Protein AF-A0A921V9R2-F1 (afdb_monomer_lite)

pLDDT: mean 78.97, std 13.95, range [45.28, 94.94]

Structure (mmCIF, N/CA/C/O backbone):
data_AF-A0A921V9R2-F1
#
_entry.id   AF-A0A921V9R2-F1
#
loop_
_atom_site.group_PDB
_atom_site.id
_atom_site.type_symbol
_atom_site.label_atom_id
_atom_site.label_alt_id
_atom_site.label_comp_id
_atom_site.label_asym_id
_atom_site.label_entity_id
_atom_site.label_seq_id
_atom_site.pdbx_PDB_ins_code
_atom_site.Cartn_x
_atom_site.Cartn_y
_atom_site.Cartn_z
_atom_site.occupancy
_atom_site.B_iso_or_equiv
_atom_site.auth_seq_id
_atom_site.auth_comp_id
_atom_site.auth_asym_id
_atom_site.auth_atom_id
_atom_site.pdbx_PDB_model_num
ATOM 1 N N . MET A 1 1 ? 50.417 11.856 -9.820 1.00 62.22 1 MET A N 1
ATOM 2 C CA . MET A 1 1 ? 49.554 11.148 -8.840 1.00 62.22 1 MET A CA 1
ATOM 3 C C . MET A 1 1 ? 48.320 11.938 -8.357 1.00 62.22 1 MET A C 1
ATOM 5 O O . MET A 1 1 ? 47.319 11.300 -8.069 1.00 62.22 1 MET A O 1
ATOM 9 N N . ARG A 1 2 ? 48.300 13.287 -8.324 1.00 67.62 2 ARG A N 1
ATOM 10 C CA . ARG A 1 2 ? 47.125 14.073 -7.850 1.00 67.62 2 ARG A CA 1
ATOM 11 C C . ARG A 1 2 ? 45.888 14.045 -8.769 1.00 67.62 2 ARG A C 1
ATOM 13 O O . ARG A 1 2 ? 44.768 14.044 -8.275 1.00 67.62 2 ARG A O 1
ATOM 20 N N . LEU A 1 3 ? 46.077 13.987 -10.089 1.00 73.00 3 LEU A N 1
ATOM 21 C CA . LEU A 1 3 ? 44.972 14.072 -11.058 1.00 73.00 3 LEU A CA 1
ATOM 22 C C . LEU A 1 3 ? 44.113 12.794 -11.113 1.00 73.00 3 LEU A C 1
ATOM 24 O O . LEU A 1 3 ? 42.892 12.863 -11.197 1.00 73.00 3 LEU A O 1
ATOM 28 N N . GLN A 1 4 ? 44.745 11.622 -11.006 1.00 74.69 4 GLN A N 1
ATOM 29 C CA . GLN A 1 4 ? 44.039 10.335 -10.954 1.00 74.69 4 GLN A CA 1
ATOM 30 C C . GLN A 1 4 ? 43.224 10.181 -9.665 1.00 74.69 4 GLN A C 1
ATOM 32 O O . GLN A 1 4 ? 42.129 9.626 -9.692 1.00 74.69 4 GLN A O 1
ATOM 37 N N . PHE A 1 5 ? 43.740 10.695 -8.545 1.00 75.31 5 PHE A N 1
ATOM 38 C CA . PHE A 1 5 ? 43.011 10.746 -7.281 1.00 75.31 5 PHE A CA 1
ATOM 39 C C . PHE A 1 5 ? 41.759 11.622 -7.411 1.00 75.31 5 PHE A C 1
ATOM 41 O O . PHE A 1 5 ? 40.656 11.169 -7.118 1.00 75.31 5 PHE A O 1
ATOM 48 N N . PHE A 1 6 ? 41.908 12.834 -7.956 1.00 77.12 6 PHE A N 1
ATOM 49 C CA . PHE A 1 6 ? 40.789 13.748 -8.187 1.00 77.12 6 PHE A CA 1
ATOM 50 C C . PHE A 1 6 ? 39.690 13.124 -9.061 1.00 77.12 6 PHE A C 1
ATOM 52 O O . PHE A 1 6 ? 38.517 13.170 -8.698 1.00 77.12 6 PHE A O 1
ATOM 59 N N . TRP A 1 7 ? 40.063 12.461 -10.160 1.00 78.62 7 TRP A N 1
ATOM 60 C CA . TRP A 1 7 ? 39.101 11.805 -11.050 1.00 78.62 7 TRP A CA 1
ATOM 61 C C . TRP A 1 7 ? 38.339 10.650 -10.395 1.00 78.62 7 TRP A C 1
ATOM 63 O O . TRP A 1 7 ? 37.132 10.525 -10.604 1.00 7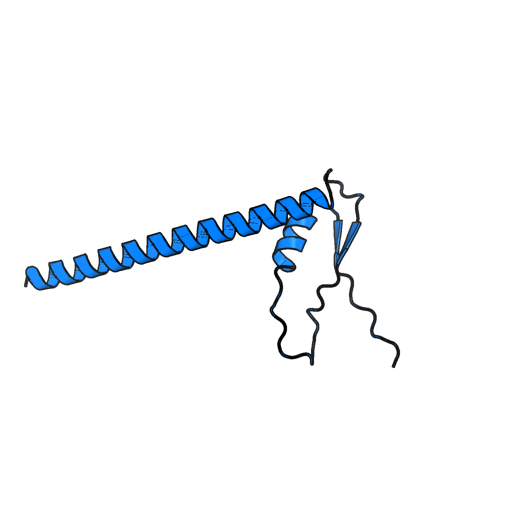8.62 7 TRP A O 1
ATOM 73 N N . LYS A 1 8 ? 39.002 9.838 -9.559 1.00 79.94 8 LYS A N 1
ATOM 74 C CA . LYS A 1 8 ? 38.330 8.766 -8.806 1.00 79.94 8 LYS A CA 1
ATOM 75 C C . LYS A 1 8 ? 37.299 9.321 -7.820 1.00 79.94 8 LYS A C 1
ATOM 77 O O . LYS A 1 8 ? 36.193 8.792 -7.735 1.00 79.94 8 LYS A O 1
ATOM 82 N N . HIS A 1 9 ? 37.628 10.404 -7.115 1.00 81.88 9 HIS A N 1
ATOM 83 C CA . HIS A 1 9 ? 36.700 11.034 -6.173 1.00 81.88 9 HIS A CA 1
ATOM 84 C C . HIS A 1 9 ? 35.555 11.771 -6.868 1.00 81.88 9 HIS A C 1
ATOM 86 O O . HIS A 1 9 ? 34.422 11.702 -6.401 1.00 81.88 9 HIS A O 1
ATOM 92 N N . LEU A 1 10 ? 35.813 12.413 -8.008 1.00 87.94 10 LEU A N 1
ATOM 93 C CA . LEU A 1 10 ? 34.767 13.055 -8.800 1.00 87.94 10 LEU A CA 1
ATOM 94 C C . LEU A 1 10 ? 33.750 12.034 -9.328 1.00 87.94 10 LEU A C 1
ATOM 96 O O . LEU A 1 10 ? 32.546 12.259 -9.230 1.00 87.94 10 LEU A O 1
ATOM 100 N N . TRP A 1 11 ? 34.221 10.884 -9.820 1.00 85.50 11 TRP A N 1
ATOM 101 C CA . TRP A 1 11 ? 33.343 9.802 -10.270 1.00 85.50 11 TRP A CA 1
ATOM 102 C C . TRP A 1 11 ? 32.484 9.243 -9.133 1.00 85.50 11 TRP A C 1
ATOM 104 O O . TRP A 1 11 ? 31.285 9.033 -9.304 1.00 85.50 11 TRP A O 1
ATOM 114 N N . PHE A 1 12 ? 33.080 9.064 -7.951 1.00 86.00 12 PHE A N 1
ATOM 115 C CA . PHE A 1 12 ? 32.352 8.651 -6.753 1.00 86.00 12 PHE A CA 1
ATOM 116 C C . PHE A 1 12 ? 31.253 9.652 -6.376 1.00 86.00 12 PHE A C 1
ATOM 118 O O . PHE A 1 12 ? 30.121 9.249 -6.125 1.00 86.00 12 PHE A O 1
ATOM 125 N N . LEU A 1 13 ? 31.553 10.954 -6.384 1.00 84.81 13 LEU A N 1
ATOM 126 C CA . LEU A 1 13 ? 30.572 11.997 -6.071 1.00 84.81 13 LEU A CA 1
ATOM 127 C C . LEU A 1 13 ? 29.420 12.035 -7.084 1.00 84.81 13 LEU A C 1
ATOM 129 O O . LEU A 1 13 ? 28.267 12.209 -6.692 1.00 84.81 13 LEU A O 1
ATOM 133 N N . LEU A 1 14 ? 29.714 11.833 -8.371 1.00 84.88 14 LEU A N 1
ATOM 134 C CA . LEU A 1 14 ? 28.697 11.745 -9.421 1.00 84.88 14 LEU A CA 1
ATOM 135 C C . LEU A 1 14 ? 27.810 10.506 -9.248 1.00 84.88 14 LEU A C 1
ATOM 137 O O . LEU A 1 14 ? 26.586 10.635 -9.241 1.00 84.88 14 LEU A O 1
ATOM 141 N N . ALA A 1 15 ? 28.406 9.328 -9.042 1.00 85.88 15 ALA A N 1
ATOM 142 C CA . ALA A 1 15 ? 27.665 8.093 -8.789 1.00 85.88 15 ALA A CA 1
ATOM 143 C C . ALA A 1 15 ? 26.771 8.222 -7.545 1.00 85.88 15 ALA A C 1
ATOM 145 O O . ALA A 1 15 ? 25.580 7.923 -7.596 1.00 85.88 15 ALA A O 1
ATOM 146 N N . PHE A 1 16 ? 27.315 8.778 -6.463 1.00 80.81 16 PHE A N 1
ATOM 147 C CA . PHE A 1 16 ? 26.587 9.023 -5.224 1.00 80.81 16 PHE A CA 1
ATOM 148 C C . PHE A 1 16 ? 25.433 10.019 -5.401 1.00 80.81 16 PHE A C 1
ATOM 150 O O . PHE A 1 16 ? 24.353 9.821 -4.850 1.00 80.81 16 PHE A O 1
ATOM 157 N N . SER A 1 17 ? 25.619 11.077 -6.196 1.00 77.56 17 SER A N 1
ATOM 158 C CA . SER A 1 17 ? 24.555 12.042 -6.502 1.00 77.56 17 SER A CA 1
ATOM 159 C C . SER A 1 17 ? 23.393 11.389 -7.259 1.00 77.56 17 SER A C 1
ATOM 161 O O . SER A 1 17 ? 22.228 11.594 -6.905 1.00 77.56 17 SER A O 1
ATOM 163 N N . VAL A 1 18 ? 23.701 10.542 -8.247 1.00 83.88 18 VAL A N 1
ATOM 164 C CA . VAL A 1 18 ? 22.700 9.783 -9.012 1.00 83.88 18 VAL A CA 1
ATOM 165 C C . VAL A 1 18 ? 21.981 8.770 -8.119 1.00 83.88 18 VAL A C 1
ATOM 167 O O . VAL A 1 18 ? 20.753 8.691 -8.154 1.00 83.88 18 VAL A O 1
ATOM 170 N N . GLU A 1 19 ? 22.706 8.048 -7.262 1.00 85.88 19 GLU A N 1
ATOM 171 C CA . GLU A 1 19 ? 22.112 7.131 -6.284 1.00 85.88 19 GLU A CA 1
ATOM 172 C C . GLU A 1 19 ? 21.194 7.860 -5.300 1.00 85.88 19 GLU A C 1
ATOM 174 O O . GLU A 1 19 ? 20.072 7.416 -5.057 1.00 85.88 19 GLU A O 1
ATOM 179 N N . GLN A 1 20 ? 21.607 9.012 -4.768 1.00 79.19 20 GLN A N 1
ATOM 180 C CA . GLN A 1 20 ? 20.757 9.809 -3.886 1.00 79.19 20 GLN A CA 1
ATOM 181 C C . GLN A 1 20 ? 19.496 10.311 -4.591 1.00 79.19 20 GLN A C 1
ATOM 183 O O . GLN A 1 20 ? 18.411 10.272 -4.004 1.00 79.19 20 GLN A O 1
ATOM 188 N N . ALA A 1 21 ? 19.608 10.771 -5.839 1.00 82.06 21 ALA A N 1
ATOM 189 C CA . ALA A 1 21 ? 18.459 11.183 -6.637 1.00 82.06 21 ALA A CA 1
ATOM 190 C C . ALA A 1 21 ? 17.503 10.005 -6.888 1.00 82.06 21 ALA A C 1
ATOM 192 O O . ALA A 1 21 ? 16.291 10.140 -6.701 1.00 82.06 21 ALA A O 1
ATOM 193 N N . PHE A 1 22 ? 18.044 8.828 -7.211 1.00 78.94 22 PHE A N 1
ATOM 194 C CA . PHE A 1 22 ? 17.280 7.596 -7.383 1.00 78.94 22 PHE A CA 1
ATOM 195 C C . PHE A 1 22 ? 16.570 7.167 -6.093 1.00 78.94 22 PHE A C 1
ATOM 197 O O . PHE A 1 22 ? 15.376 6.862 -6.111 1.00 78.94 22 PHE A O 1
ATOM 204 N N . LEU A 1 23 ? 17.263 7.187 -4.952 1.00 82.44 23 LEU A N 1
ATOM 205 C CA . LEU A 1 23 ? 16.684 6.857 -3.650 1.00 82.44 23 LEU A CA 1
ATOM 206 C C . LEU A 1 23 ? 15.575 7.838 -3.266 1.00 82.44 23 LEU A C 1
ATOM 208 O O . LEU A 1 23 ? 14.510 7.410 -2.817 1.00 82.44 23 LEU A O 1
ATOM 212 N N . ARG A 1 24 ? 15.782 9.142 -3.490 1.00 86.62 24 ARG A N 1
ATOM 213 C CA . ARG A 1 24 ? 14.756 10.175 -3.279 1.00 86.62 24 ARG A CA 1
ATOM 214 C C . ARG A 1 24 ? 13.534 9.933 -4.160 1.00 86.62 24 ARG A C 1
ATOM 216 O O . ARG A 1 24 ? 12.414 9.992 -3.658 1.00 86.62 24 ARG A O 1
ATOM 223 N N . TRP A 1 25 ? 13.731 9.611 -5.436 1.00 83.38 25 TRP A N 1
ATOM 224 C CA . TRP A 1 25 ? 12.646 9.290 -6.364 1.00 83.38 25 TRP A CA 1
ATOM 225 C C . TRP A 1 25 ? 11.876 8.029 -5.953 1.00 83.38 25 TRP A C 1
ATOM 227 O O . TRP A 1 25 ? 10.650 8.041 -5.855 1.00 83.38 25 TRP A O 1
ATOM 237 N N . LYS A 1 26 ? 12.582 6.950 -5.611 1.00 86.94 26 LYS A N 1
ATOM 238 C CA . LYS A 1 26 ? 11.964 5.719 -5.108 1.00 86.94 26 LYS A CA 1
ATOM 239 C C . LYS A 1 26 ? 11.189 5.972 -3.810 1.00 86.94 26 LYS A C 1
ATOM 241 O O . LYS A 1 26 ? 10.101 5.428 -3.615 1.00 86.94 26 LYS A O 1
ATOM 246 N N . PHE A 1 27 ? 11.714 6.821 -2.927 1.00 85.31 27 PHE A N 1
ATOM 247 C CA . PHE A 1 27 ? 11.044 7.214 -1.690 1.00 85.31 27 PHE A CA 1
ATOM 248 C C . PHE A 1 27 ? 9.753 7.997 -1.956 1.00 85.31 27 PHE A C 1
ATOM 250 O O . PHE A 1 27 ? 8.714 7.674 -1.375 1.00 85.31 27 PHE A O 1
ATOM 257 N N . THR A 1 28 ? 9.774 8.989 -2.852 1.00 89.25 28 THR A N 1
ATOM 258 C CA . THR A 1 28 ? 8.571 9.765 -3.193 1.00 89.25 28 THR A CA 1
ATOM 259 C C . THR A 1 28 ? 7.517 8.902 -3.881 1.00 89.25 28 THR A C 1
ATOM 261 O O . THR A 1 28 ? 6.341 9.000 -3.527 1.00 89.25 28 THR A O 1
ATOM 264 N N . GLN A 1 29 ? 7.920 7.986 -4.766 1.00 87.06 29 GLN A N 1
ATOM 265 C CA . GLN A 1 29 ? 7.021 6.996 -5.366 1.00 87.06 29 GLN A CA 1
ATOM 266 C C . GLN A 1 29 ? 6.373 6.084 -4.320 1.00 87.06 29 GLN A C 1
ATOM 268 O O . GLN A 1 29 ? 5.151 5.924 -4.307 1.00 87.06 29 GLN A O 1
ATOM 273 N N . ASN A 1 30 ? 7.162 5.523 -3.400 1.00 87.19 30 ASN A N 1
ATOM 274 C CA . ASN A 1 30 ? 6.635 4.685 -2.324 1.00 87.19 30 ASN A CA 1
ATOM 275 C C . ASN A 1 30 ? 5.669 5.463 -1.423 1.00 87.19 30 ASN A C 1
ATOM 277 O O . ASN A 1 30 ? 4.607 4.953 -1.064 1.00 87.19 30 ASN A O 1
ATOM 281 N N . ARG A 1 31 ? 5.986 6.723 -1.104 1.00 88.69 31 ARG A N 1
ATOM 282 C CA . ARG A 1 31 ? 5.104 7.599 -0.326 1.00 88.69 31 ARG A CA 1
ATOM 283 C C . ARG A 1 31 ? 3.791 7.882 -1.058 1.00 88.69 31 ARG A C 1
ATOM 285 O O . ARG A 1 31 ? 2.734 7.834 -0.430 1.00 88.69 31 ARG A O 1
ATOM 292 N N . ALA A 1 32 ? 3.834 8.134 -2.367 1.00 90.62 32 ALA A N 1
ATOM 293 C CA . ALA A 1 32 ? 2.639 8.324 -3.189 1.00 90.62 32 ALA A CA 1
ATOM 294 C C . ALA A 1 32 ? 1.769 7.058 -3.225 1.00 90.62 32 ALA A C 1
ATOM 296 O O . ALA A 1 32 ? 0.561 7.138 -3.002 1.00 90.62 32 ALA A O 1
ATOM 297 N N . LYS A 1 33 ? 2.386 5.881 -3.401 1.00 89.00 33 LYS A N 1
ATOM 298 C CA . LYS A 1 33 ? 1.705 4.580 -3.343 1.00 89.00 33 LYS A CA 1
ATOM 299 C C . LYS A 1 33 ? 1.006 4.367 -1.998 1.00 89.00 33 LYS A C 1
ATOM 301 O O . LYS A 1 33 ? -0.179 4.051 -1.971 1.00 89.00 33 LYS A O 1
ATOM 306 N N . MET A 1 34 ? 1.706 4.589 -0.885 1.00 89.38 34 MET A N 1
ATOM 307 C CA . MET A 1 34 ? 1.131 4.460 0.461 1.00 89.38 34 MET A CA 1
ATOM 308 C C . MET A 1 34 ? -0.022 5.442 0.686 1.00 89.38 34 MET A C 1
ATOM 310 O O . MET A 1 34 ? -1.047 5.063 1.250 1.00 89.38 34 MET A O 1
ATOM 314 N N . LYS A 1 35 ? 0.102 6.684 0.197 1.00 92.56 35 LYS A N 1
ATOM 315 C CA . LYS A 1 35 ? -0.978 7.677 0.259 1.00 92.56 35 LYS A CA 1
ATOM 316 C C . LYS A 1 35 ? -2.207 7.197 -0.511 1.00 92.56 35 LYS A C 1
ATOM 318 O O . LYS A 1 35 ? -3.303 7.243 0.037 1.00 92.56 35 LYS A O 1
ATOM 323 N N . ALA A 1 36 ? -2.045 6.688 -1.732 1.00 92.81 36 ALA A N 1
ATOM 324 C CA . ALA A 1 36 ? -3.155 6.152 -2.521 1.00 92.81 36 ALA A CA 1
ATOM 325 C C . ALA A 1 36 ? -3.871 4.996 -1.798 1.00 92.81 36 ALA A C 1
ATOM 327 O O . ALA A 1 36 ? -5.096 5.012 -1.683 1.00 92.81 36 ALA A O 1
ATOM 328 N N . LEU A 1 37 ? -3.111 4.055 -1.226 1.00 92.31 37 LEU A N 1
ATOM 329 C CA . LEU A 1 37 ? -3.658 2.943 -0.440 1.00 92.31 37 LEU A CA 1
ATOM 330 C C . LEU A 1 37 ? -4.424 3.422 0.801 1.00 92.31 37 LEU A C 1
ATOM 332 O O . LEU A 1 37 ? -5.527 2.944 1.055 1.00 92.31 37 LEU A O 1
ATOM 336 N N . ASP A 1 38 ? -3.895 4.400 1.538 1.00 91.88 38 ASP A N 1
ATOM 337 C CA . ASP A 1 38 ? -4.593 5.000 2.683 1.00 91.88 38 ASP A CA 1
ATOM 338 C C . ASP A 1 38 ? -5.874 5.730 2.253 1.00 91.88 38 ASP A C 1
ATOM 340 O O . ASP A 1 38 ? -6.897 5.657 2.932 1.00 91.88 38 ASP A O 1
ATOM 344 N N . THR A 1 39 ? -5.855 6.384 1.089 1.00 94.94 39 THR A N 1
ATOM 345 C CA . THR A 1 39 ? -7.049 7.048 0.542 1.00 94.94 39 THR A CA 1
ATOM 346 C C . THR A 1 39 ? -8.135 6.030 0.195 1.00 94.94 39 THR A C 1
ATOM 348 O O . THR A 1 39 ? -9.309 6.264 0.471 1.00 94.94 39 THR A O 1
ATOM 351 N N . LEU A 1 40 ? -7.757 4.878 -0.362 1.00 93.12 40 LEU A N 1
ATOM 352 C CA . LEU A 1 40 ? -8.680 3.772 -0.619 1.00 93.12 40 LEU A CA 1
ATOM 353 C C . LEU A 1 40 ? -9.208 3.157 0.685 1.00 93.12 40 LEU A C 1
ATOM 355 O O . LEU A 1 40 ? -10.411 2.946 0.815 1.00 93.12 40 LEU A O 1
ATOM 359 N N . ALA A 1 41 ? -8.342 2.939 1.678 1.00 92.06 41 ALA A N 1
ATOM 360 C CA . ALA A 1 41 ? -8.744 2.401 2.976 1.00 92.06 41 ALA A CA 1
ATOM 361 C C . ALA A 1 41 ? -9.721 3.344 3.699 1.00 92.06 41 ALA A C 1
ATOM 363 O O . ALA A 1 41 ? -10.688 2.890 4.304 1.00 92.06 41 ALA A O 1
ATOM 364 N N . LYS A 1 42 ? -9.516 4.663 3.580 1.00 94.25 42 LYS A N 1
ATOM 365 C CA . LYS A 1 42 ? -10.448 5.704 4.044 1.00 94.25 42 LYS A CA 1
ATOM 366 C C . LYS A 1 42 ? -11.794 5.658 3.334 1.00 94.25 42 LYS A C 1
ATOM 368 O O . LYS A 1 42 ? -12.807 5.897 3.974 1.00 94.25 42 LYS A O 1
ATOM 373 N N . ARG A 1 43 ? -11.821 5.377 2.031 1.00 94.00 43 ARG A N 1
ATOM 374 C CA . ARG A 1 43 ? -13.082 5.265 1.282 1.00 94.00 43 ARG A CA 1
ATOM 375 C C . ARG A 1 43 ? -13.891 4.042 1.709 1.00 94.00 43 ARG A C 1
ATOM 377 O O . ARG A 1 43 ? -15.103 4.150 1.820 1.00 94.00 43 ARG A O 1
ATOM 384 N N . LEU A 1 44 ? -13.227 2.916 1.979 1.00 91.56 44 LEU A N 1
ATOM 385 C CA . LEU A 1 44 ? -13.884 1.699 2.474 1.00 91.56 44 LEU A CA 1
ATOM 386 C C . LEU A 1 44 ? -14.334 1.824 3.929 1.00 91.56 44 LEU A C 1
ATOM 388 O O . LEU A 1 44 ? -15.433 1.410 4.278 1.00 91.56 44 LEU A O 1
ATOM 392 N N . VAL A 1 45 ? -13.478 2.390 4.780 1.00 91.44 45 VAL A N 1
ATOM 393 C CA . VAL A 1 45 ? -13.734 2.569 6.212 1.00 91.44 45 VAL A CA 1
ATOM 394 C C . VAL A 1 45 ? -13.496 4.035 6.566 1.00 91.44 45 VAL A C 1
ATOM 396 O O . VAL A 1 45 ? -12.397 4.400 7.017 1.00 91.44 45 VAL A O 1
ATOM 399 N N . PRO A 1 46 ? -14.508 4.901 6.358 1.00 91.94 46 PRO A N 1
ATOM 400 C CA . PRO A 1 46 ? -14.390 6.334 6.624 1.00 91.94 46 PRO A CA 1
ATOM 401 C C . PRO A 1 46 ? -14.029 6.610 8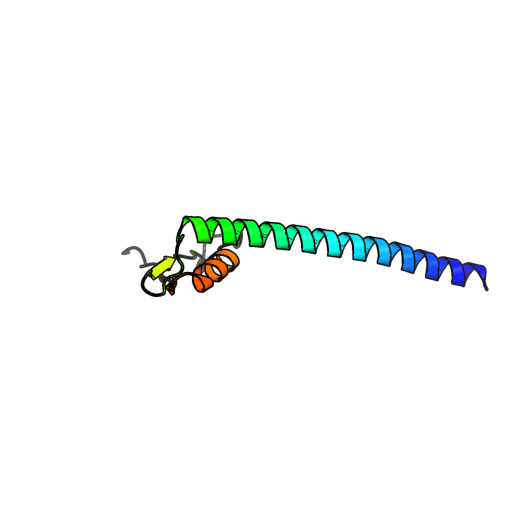.081 1.00 91.94 46 PRO A C 1
ATOM 403 O O . PRO A 1 46 ? -13.064 7.327 8.372 1.00 91.94 46 PRO A O 1
ATOM 406 N N . LYS A 1 47 ? -14.744 5.952 8.998 1.00 92.62 47 LYS A N 1
ATOM 407 C CA . LYS A 1 47 ? -14.520 6.024 10.439 1.00 92.62 47 LYS A CA 1
ATOM 408 C C . LYS A 1 47 ? -13.832 4.751 10.910 1.00 92.62 47 LYS A C 1
ATOM 410 O O . LYS A 1 47 ? -14.391 3.668 10.776 1.00 92.62 47 LYS A O 1
ATOM 415 N N . ALA A 1 48 ? -12.625 4.889 11.456 1.00 90.19 48 ALA A N 1
ATOM 416 C CA . ALA A 1 48 ? -11.896 3.755 12.008 1.00 90.19 48 ALA A CA 1
ATOM 417 C C . ALA A 1 48 ? -12.702 3.133 13.159 1.00 90.19 48 ALA A C 1
ATOM 419 O O . ALA A 1 48 ? -13.070 3.824 14.109 1.00 90.19 48 ALA A O 1
ATOM 420 N N . SER A 1 49 ? -12.996 1.841 13.053 1.00 90.25 49 SER A N 1
ATOM 421 C CA . SER A 1 49 ? -13.750 1.088 14.048 1.00 90.25 49 SER A CA 1
ATOM 422 C C . SER A 1 49 ? -13.344 -0.377 14.005 1.00 90.25 49 SER A C 1
ATOM 424 O O . SER A 1 49 ? -13.348 -1.003 12.947 1.00 90.25 49 SER A O 1
ATOM 426 N N . LYS A 1 50 ? -13.057 -0.949 15.177 1.00 84.62 50 LYS A N 1
ATOM 427 C CA . LYS A 1 50 ? -12.773 -2.385 15.318 1.00 84.62 50 LYS A CA 1
ATOM 428 C C . LYS A 1 50 ? -14.018 -3.262 15.142 1.00 84.62 50 LYS A C 1
ATOM 430 O O . LYS A 1 50 ? -13.874 -4.468 14.968 1.00 84.62 50 LYS A O 1
ATOM 435 N N . GLN A 1 51 ? -15.213 -2.664 15.170 1.00 88.25 51 GLN A N 1
ATOM 436 C CA . GLN A 1 51 ? -16.477 -3.361 14.902 1.00 88.25 51 GLN A CA 1
ATOM 437 C C . GLN A 1 51 ? -16.645 -3.679 13.412 1.00 88.25 51 GLN A C 1
ATOM 439 O O . GLN A 1 51 ? -17.336 -4.629 13.063 1.00 88.25 51 GLN A O 1
ATOM 444 N N . VAL A 1 52 ? -16.008 -2.899 12.531 1.00 87.69 52 VAL A N 1
ATOM 445 C CA . VAL A 1 52 ? -16.012 -3.180 11.095 1.00 87.69 52 VAL A CA 1
ATOM 446 C C . VAL A 1 52 ? -15.003 -4.292 10.840 1.00 87.69 52 VAL A C 1
ATOM 448 O O . VAL A 1 52 ? -13.801 -4.116 11.057 1.00 87.69 52 VAL A O 1
ATOM 451 N N . CYS A 1 53 ? -15.506 -5.441 10.395 1.00 89.88 53 CYS A N 1
ATOM 452 C CA . CYS A 1 53 ? -14.697 -6.574 9.980 1.00 89.88 53 CYS A CA 1
ATOM 453 C C . CYS A 1 53 ? -14.642 -6.631 8.452 1.00 89.88 53 CYS A C 1
ATOM 455 O O . CYS A 1 53 ? -15.677 -6.622 7.791 1.00 89.88 53 CYS A O 1
ATOM 457 N N . ILE A 1 54 ? -13.435 -6.690 7.896 1.00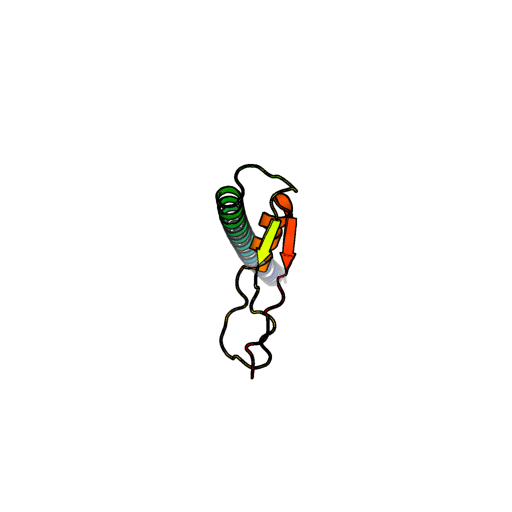 88.19 54 ILE A N 1
ATOM 458 C CA . ILE A 1 54 ? -13.192 -6.816 6.461 1.00 88.19 54 ILE A CA 1
ATOM 459 C C . ILE A 1 54 ? -12.466 -8.126 6.219 1.00 88.19 54 ILE A C 1
ATOM 461 O O . ILE A 1 54 ? -11.358 -8.345 6.707 1.00 88.19 54 ILE A O 1
ATOM 465 N N . THR A 1 55 ? -13.085 -8.984 5.427 1.00 87.19 55 THR A N 1
ATOM 466 C CA . THR A 1 55 ? -12.462 -10.202 4.927 1.00 87.19 55 THR A CA 1
ATOM 467 C C . THR A 1 55 ? -11.851 -9.940 3.559 1.00 87.19 55 THR A C 1
ATOM 469 O O . THR A 1 55 ? -12.462 -9.262 2.732 1.00 87.19 55 THR A O 1
ATOM 472 N N . TYR A 1 56 ? -10.661 -10.476 3.299 1.00 80.88 56 TYR A N 1
ATOM 473 C CA . TYR A 1 56 ? -10.042 -10.400 1.975 1.00 80.88 56 TYR A CA 1
ATOM 474 C C . TYR A 1 56 ? -9.550 -11.777 1.531 1.00 80.88 56 TYR A C 1
ATOM 476 O O . TYR A 1 56 ? -8.972 -12.514 2.329 1.00 80.88 56 TYR A O 1
ATOM 484 N N . GLY A 1 57 ? -9.783 -12.095 0.257 1.00 76.94 57 GLY A N 1
ATOM 485 C CA . GLY A 1 57 ? -9.131 -13.201 -0.441 1.00 76.94 57 GLY A CA 1
ATOM 486 C C . GLY A 1 57 ? -7.900 -12.658 -1.152 1.00 76.94 57 GLY A C 1
ATOM 487 O O . GLY A 1 57 ? -8.003 -11.725 -1.951 1.00 76.94 57 GLY A O 1
ATOM 488 N N . ASP A 1 58 ? -6.722 -13.170 -0.809 1.00 73.62 58 ASP A N 1
ATOM 489 C CA . ASP A 1 58 ? -5.458 -12.687 -1.371 1.00 73.62 58 ASP A CA 1
ATOM 490 C C . ASP A 1 58 ? -5.050 -13.423 -2.652 1.00 73.62 58 ASP A C 1
ATOM 492 O O . ASP A 1 58 ? -4.091 -13.005 -3.308 1.00 73.62 58 ASP A O 1
ATOM 496 N N . TRP A 1 59 ? -5.778 -14.498 -2.986 1.00 67.00 59 TRP A N 1
ATOM 497 C CA . TRP A 1 59 ? -5.551 -15.414 -4.102 1.00 67.00 59 TRP A CA 1
ATOM 498 C C . TRP A 1 59 ? -4.068 -15.779 -4.293 1.00 67.00 59 TRP A C 1
ATOM 500 O O . TRP A 1 59 ? -3.609 -16.057 -5.405 1.00 67.00 59 TRP A O 1
ATOM 510 N N . SER A 1 60 ? -3.280 -15.738 -3.211 1.00 62.50 60 SER A N 1
ATOM 511 C CA . SER A 1 60 ? -1.822 -15.861 -3.254 1.00 62.50 60 SER A CA 1
ATOM 512 C C . SER A 1 60 ? -1.373 -17.309 -3.096 1.00 62.50 60 SER A C 1
ATOM 514 O O . SER A 1 60 ? -0.294 -17.679 -3.562 1.00 62.50 60 SER A O 1
ATOM 516 N N . ARG A 1 61 ? -2.233 -18.166 -2.529 1.00 61.41 61 ARG A N 1
ATOM 517 C CA . ARG A 1 61 ? -2.031 -19.618 -2.389 1.00 61.41 61 ARG A CA 1
ATOM 518 C C . ARG A 1 61 ? -2.288 -20.376 -3.703 1.00 61.41 61 ARG A C 1
ATOM 520 O O . ARG A 1 61 ? -2.991 -21.377 -3.73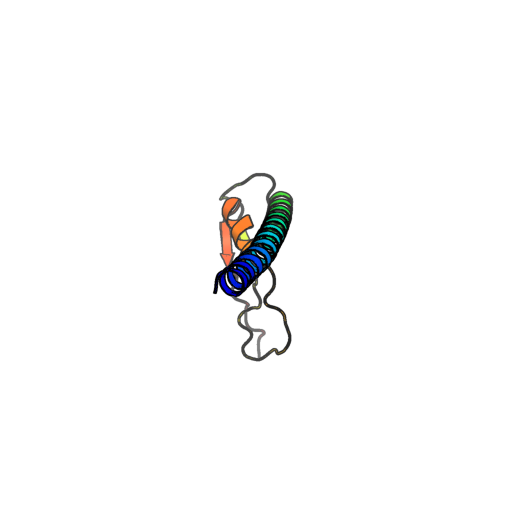7 1.00 61.41 61 ARG A O 1
ATOM 527 N N . ARG A 1 62 ? -1.704 -19.896 -4.806 1.00 60.78 62 ARG A N 1
ATOM 528 C CA . ARG A 1 62 ? -1.755 -20.515 -6.141 1.00 60.78 62 ARG A CA 1
ATOM 529 C C . ARG A 1 62 ? -0.593 -21.487 -6.331 1.00 60.78 62 ARG A C 1
ATOM 531 O O . ARG A 1 62 ? 0.366 -21.180 -7.036 1.00 60.78 62 ARG A O 1
ATOM 538 N N . THR A 1 63 ? -0.671 -22.689 -5.775 1.00 52.19 63 THR A N 1
ATOM 539 C CA . THR A 1 63 ? 0.111 -23.802 -6.331 1.00 52.19 63 THR A CA 1
ATOM 540 C C . THR A 1 63 ? -0.512 -24.193 -7.677 1.00 52.19 63 THR A C 1
ATOM 542 O O . THR A 1 63 ? -1.434 -24.996 -7.727 1.00 52.19 63 THR A O 1
ATOM 545 N N . GLY A 1 64 ? -0.059 -23.574 -8.779 1.00 55.44 64 GLY A N 1
ATOM 546 C CA . GLY A 1 64 ? -0.395 -24.025 -10.143 1.00 55.44 64 GLY A CA 1
ATOM 547 C C . GLY A 1 64 ? -0.824 -22.974 -11.178 1.00 55.44 64 GLY A C 1
ATOM 548 O O . GLY A 1 64 ? -1.012 -23.340 -12.333 1.00 55.44 64 GLY A O 1
ATOM 549 N N . ILE A 1 65 ? -0.952 -21.683 -10.838 1.00 53.47 65 ILE A N 1
ATOM 550 C CA . ILE A 1 65 ? -1.379 -20.649 -11.809 1.00 53.47 65 ILE A CA 1
ATOM 551 C C . ILE A 1 65 ? -0.220 -19.686 -12.110 1.00 53.47 65 ILE A C 1
ATOM 553 O O . ILE A 1 65 ? 0.150 -18.852 -11.284 1.00 53.47 65 ILE A O 1
ATOM 557 N N . LYS A 1 66 ? 0.359 -19.807 -13.311 1.00 45.28 66 LYS A N 1
ATOM 558 C CA . LYS A 1 66 ? 1.523 -19.043 -13.797 1.00 45.28 66 LYS A CA 1
ATOM 559 C C . LYS A 1 66 ? 1.108 -17.655 -14.316 1.00 45.28 66 LYS A C 1
ATOM 561 O O . LYS A 1 66 ? 0.116 -17.540 -15.025 1.00 45.28 66 LYS A O 1
ATOM 566 N N . GLY A 1 67 ? 1.891 -16.611 -14.014 1.00 51.06 67 GLY A N 1
ATOM 567 C CA . GLY A 1 67 ? 1.812 -15.307 -14.704 1.00 51.06 67 GLY A CA 1
ATOM 568 C C . GLY A 1 67 ? 1.059 -14.169 -13.999 1.00 51.06 67 GLY A C 1
ATOM 569 O O . GLY A 1 67 ? 0.828 -13.138 -14.625 1.00 51.06 67 GLY A O 1
ATOM 570 N N . HIS A 1 68 ? 0.686 -14.302 -12.721 1.00 50.62 68 HIS A N 1
ATOM 571 C CA . HIS A 1 68 ? 0.029 -13.211 -11.988 1.00 50.62 68 HIS A CA 1
ATOM 572 C C . HIS A 1 68 ? 1.004 -12.456 -11.081 1.00 50.62 68 HIS A C 1
ATOM 574 O O . HIS A 1 68 ? 1.724 -13.063 -10.289 1.00 50.62 68 HIS A O 1
ATOM 580 N N . ALA A 1 69 ? 1.035 -11.127 -11.206 1.00 50.03 69 ALA A N 1
ATOM 581 C CA . ALA A 1 69 ? 1.883 -10.280 -10.380 1.00 50.03 69 ALA A CA 1
ATOM 582 C C . ALA A 1 69 ? 1.422 -10.338 -8.918 1.00 50.03 69 ALA A C 1
ATOM 584 O O . ALA A 1 69 ? 0.229 -10.220 -8.640 1.00 50.03 69 ALA A O 1
ATOM 585 N N . SER A 1 70 ? 2.366 -10.463 -7.982 1.00 55.59 70 SER A N 1
ATOM 586 C CA . SER A 1 70 ? 2.113 -10.266 -6.552 1.00 55.59 70 SER A CA 1
ATOM 587 C C . SER A 1 70 ? 1.529 -8.866 -6.344 1.00 55.59 70 SER A C 1
ATOM 589 O O . SER A 1 70 ? 2.252 -7.867 -6.351 1.00 55.59 70 SER A O 1
ATOM 591 N N . GLY A 1 71 ? 0.203 -8.783 -6.243 1.00 57.69 71 GLY A N 1
ATOM 592 C CA . GLY A 1 71 ? -0.518 -7.517 -6.221 1.00 57.69 71 GLY A CA 1
ATOM 593 C C . GLY A 1 71 ? -0.219 -6.685 -4.967 1.00 57.69 71 GLY A C 1
ATOM 594 O O . GLY A 1 71 ? 0.289 -7.196 -3.965 1.00 57.69 71 GLY A O 1
ATOM 595 N N . PRO A 1 72 ? -0.595 -5.392 -4.956 1.00 64.25 72 PRO A N 1
ATOM 596 C CA . PRO A 1 72 ? -0.404 -4.478 -3.823 1.00 64.25 72 PRO A CA 1
ATOM 597 C C . PRO A 1 72 ? -1.249 -4.829 -2.582 1.00 64.25 72 PRO A C 1
ATOM 599 O O . PRO A 1 72 ? -1.302 -4.041 -1.636 1.00 64.25 72 PRO A O 1
ATOM 602 N N . VAL A 1 73 ? -1.887 -6.003 -2.571 1.00 71.25 73 VAL A N 1
ATOM 603 C CA . VAL A 1 73 ? -2.814 -6.489 -1.546 1.00 71.25 73 VAL A CA 1
ATOM 604 C C . VAL A 1 73 ? -2.184 -6.411 -0.159 1.00 71.25 73 VAL A C 1
ATOM 606 O O . VAL A 1 73 ? -2.826 -5.915 0.757 1.00 71.25 73 VAL A O 1
ATOM 609 N N . LYS A 1 74 ? -0.897 -6.758 -0.008 1.00 77.12 74 LYS A N 1
ATOM 610 C CA . LYS A 1 74 ? -0.200 -6.656 1.288 1.00 77.12 74 LYS A CA 1
ATOM 611 C C . LYS A 1 74 ? -0.216 -5.237 1.865 1.00 77.12 74 LYS A C 1
ATOM 613 O O . LYS A 1 74 ? -0.602 -5.051 3.015 1.00 77.12 74 LYS A O 1
ATOM 618 N N . GLY A 1 75 ? 0.145 -4.235 1.060 1.00 83.06 75 GLY A N 1
ATOM 619 C CA . GLY A 1 75 ? 0.165 -2.840 1.513 1.00 83.06 75 GLY A CA 1
ATOM 620 C C . GLY A 1 75 ? -1.238 -2.297 1.784 1.00 83.06 75 GLY A C 1
ATOM 621 O O . GLY A 1 75 ? -1.433 -1.484 2.685 1.00 83.06 75 GLY A O 1
ATOM 622 N N . PHE A 1 76 ? -2.233 -2.765 1.027 1.00 87.25 76 PHE A N 1
ATOM 623 C CA . PHE A 1 76 ? -3.618 -2.360 1.231 1.00 87.25 76 PHE A CA 1
ATOM 624 C C . PHE A 1 76 ? -4.228 -2.960 2.499 1.00 87.25 76 PHE A C 1
ATOM 626 O O . PHE A 1 76 ? -4.848 -2.248 3.285 1.00 87.25 76 PHE A O 1
ATOM 633 N N . VAL A 1 77 ? -3.987 -4.249 2.737 1.00 87.69 77 VAL A N 1
ATOM 634 C CA . VAL A 1 77 ? -4.367 -4.955 3.965 1.00 87.69 77 VAL A CA 1
ATOM 635 C C . VAL A 1 77 ? -3.766 -4.263 5.180 1.00 87.69 77 VAL A C 1
ATOM 637 O O . VAL A 1 77 ? -4.447 -4.073 6.182 1.00 87.69 77 VAL A O 1
ATOM 640 N N . GLU A 1 78 ? -2.510 -3.834 5.094 1.00 89.00 78 GLU A N 1
ATOM 641 C CA . GLU A 1 78 ? -1.850 -3.116 6.180 1.00 89.00 78 GLU A CA 1
ATOM 642 C C . GLU A 1 78 ? -2.479 -1.739 6.444 1.00 89.00 78 GLU A C 1
ATOM 644 O O . GLU A 1 78 ? -2.683 -1.366 7.600 1.00 89.00 78 GLU A O 1
ATOM 649 N N . ALA A 1 79 ? -2.867 -1.008 5.393 1.00 91.19 79 ALA A N 1
ATOM 650 C CA . ALA A 1 79 ? -3.631 0.232 5.533 1.00 91.19 79 ALA A CA 1
ATOM 651 C C . ALA A 1 79 ? -5.022 -0.005 6.156 1.00 91.19 79 ALA A C 1
ATOM 653 O O . ALA A 1 79 ? -5.453 0.770 7.010 1.00 91.19 79 ALA A O 1
ATOM 654 N N . LEU A 1 80 ? -5.704 -1.093 5.786 1.00 91.62 80 LEU A N 1
ATOM 655 C CA . LEU A 1 80 ? -7.010 -1.462 6.337 1.00 91.62 80 LEU A CA 1
ATOM 656 C C . LEU A 1 80 ? -6.930 -1.902 7.802 1.00 91.62 80 LEU A C 1
ATOM 658 O O . LEU A 1 80 ? -7.772 -1.488 8.593 1.00 91.62 80 LEU A O 1
ATOM 662 N N . LYS A 1 81 ? -5.889 -2.644 8.199 1.00 91.00 81 LYS A N 1
ATOM 663 C CA . LYS A 1 81 ? -5.655 -3.059 9.597 1.00 91.00 81 LYS A CA 1
ATOM 664 C C . LYS A 1 81 ? -5.540 -1.881 10.565 1.00 91.00 81 LYS A C 1
ATOM 666 O O . LYS A 1 81 ? -5.848 -2.018 11.743 1.00 91.00 81 LYS A O 1
ATOM 671 N N . ARG A 1 82 ? -5.121 -0.707 10.081 1.00 91.38 82 ARG A N 1
ATOM 672 C CA . ARG A 1 82 ? -5.076 0.526 10.887 1.00 91.38 82 ARG A CA 1
ATOM 673 C C . ARG A 1 82 ? -6.466 1.107 11.168 1.00 91.38 82 ARG A C 1
ATOM 675 O O . ARG A 1 82 ? -6.588 1.974 12.027 1.00 91.38 82 ARG A O 1
ATOM 682 N N . ARG A 1 83 ? -7.498 0.681 10.431 1.00 91.56 83 ARG A N 1
ATOM 683 C CA . ARG A 1 83 ? -8.856 1.250 10.469 1.00 91.56 83 ARG A CA 1
ATOM 684 C C . ARG A 1 83 ? -9.938 0.260 10.879 1.00 91.56 83 ARG A C 1
ATOM 686 O O . ARG A 1 83 ? -10.930 0.687 11.458 1.00 91.56 83 ARG A O 1
ATOM 693 N N . ALA A 1 84 ? -9.763 -1.014 10.563 1.00 93.25 84 ALA A N 1
ATOM 694 C CA . ALA A 1 84 ? -10.753 -2.064 10.741 1.00 93.25 84 ALA A CA 1
ATOM 695 C C . ALA A 1 84 ? -10.083 -3.381 11.136 1.00 93.25 84 ALA A C 1
ATOM 697 O O . ALA A 1 84 ? -8.870 -3.562 10.990 1.00 93.25 84 ALA A O 1
ATOM 698 N N . THR A 1 85 ? -10.894 -4.316 11.616 1.00 92.50 85 THR A N 1
ATOM 699 C CA . THR A 1 85 ? -10.456 -5.690 11.851 1.00 92.50 85 THR A CA 1
ATOM 700 C C . THR A 1 85 ? -10.378 -6.387 10.498 1.00 92.50 85 THR A C 1
ATOM 702 O O . THR A 1 85 ? -11.384 -6.497 9.805 1.00 92.50 85 THR A O 1
ATOM 705 N N . VAL A 1 86 ? -9.183 -6.815 10.085 1.00 89.44 86 VAL A N 1
ATOM 706 C CA . VAL A 1 86 ? -8.985 -7.480 8.789 1.00 89.44 86 VAL A CA 1
ATOM 707 C C . VAL A 1 86 ? -8.700 -8.953 9.011 1.00 89.44 86 VAL A C 1
ATOM 709 O O . VAL A 1 86 ? -7.694 -9.295 9.635 1.00 89.44 86 VAL A O 1
ATOM 712 N N . ILE A 1 87 ? -9.560 -9.810 8.471 1.00 84.69 87 ILE A N 1
ATOM 713 C CA . ILE A 1 87 ? -9.454 -11.262 8.595 1.00 84.69 87 ILE A CA 1
ATOM 714 C C . ILE A 1 87 ? -9.069 -11.837 7.225 1.00 84.69 87 ILE A C 1
ATOM 716 O O . ILE A 1 87 ? -9.727 -11.527 6.229 1.00 84.69 87 ILE A O 1
ATOM 720 N N . PRO A 1 88 ? -7.988 -12.631 7.125 1.00 78.75 88 PRO A N 1
ATOM 721 C CA . PRO A 1 88 ? -7.715 -13.375 5.903 1.00 78.75 88 PRO A CA 1
ATOM 722 C C . PRO A 1 88 ? -8.820 -14.416 5.712 1.00 78.75 88 PRO A C 1
ATOM 724 O O . PRO A 1 88 ? -9.091 -15.206 6.614 1.00 78.75 88 PRO A O 1
ATOM 727 N N . MET A 1 89 ? -9.471 -14.392 4.555 1.00 76.69 89 MET A N 1
ATOM 728 C CA . MET A 1 89 ? -10.441 -15.413 4.185 1.00 76.69 89 MET A CA 1
ATOM 729 C C . MET A 1 89 ? -9.699 -16.462 3.366 1.00 76.69 89 MET A C 1
ATOM 731 O O . MET A 1 89 ? -9.274 -16.173 2.246 1.00 76.69 89 MET A O 1
ATOM 735 N N . ASP A 1 90 ? -9.512 -17.655 3.930 1.00 66.38 90 ASP A N 1
ATOM 736 C CA . ASP A 1 90 ? -9.009 -18.782 3.150 1.00 66.38 90 ASP A CA 1
ATOM 737 C C . ASP A 1 90 ? -10.083 -19.184 2.132 1.00 66.38 90 ASP A C 1
ATOM 739 O O . ASP A 1 90 ? -11.257 -19.356 2.469 1.00 66.38 90 ASP A O 1
ATOM 743 N N . GLU A 1 91 ? -9.686 -19.256 0.861 1.00 58.12 91 GLU A N 1
ATOM 744 C CA . GLU A 1 91 ? -10.586 -19.589 -0.241 1.00 58.12 91 GLU A CA 1
ATOM 745 C C . GLU A 1 91 ? -11.155 -20.998 -0.03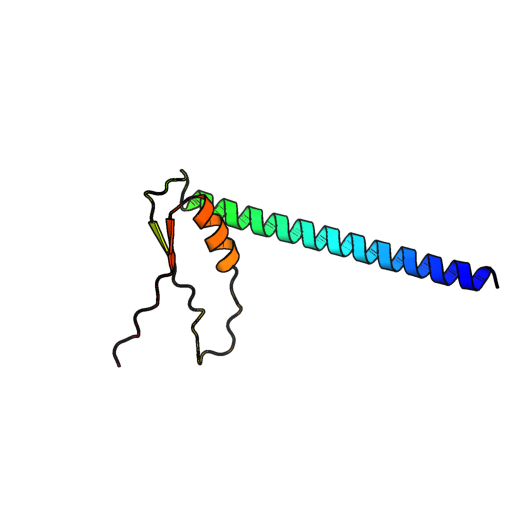8 1.00 58.12 91 GLU A C 1
ATOM 747 O O . GLU A 1 91 ? -10.415 -21.972 0.117 1.00 58.12 91 GLU A O 1
ATOM 752 N N . TYR A 1 92 ? -12.486 -21.105 -0.034 1.00 55.72 92 TYR A N 1
ATOM 753 C CA . TYR A 1 92 ? -13.172 -22.392 -0.018 1.00 55.72 92 TYR A CA 1
ATOM 754 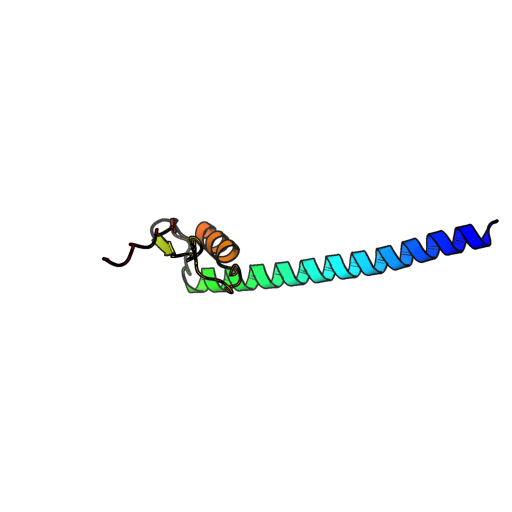C C . TYR A 1 92 ? -12.837 -23.124 -1.327 1.00 55.72 92 TYR A C 1
ATOM 756 O O . TYR A 1 92 ? -13.112 -22.572 -2.398 1.00 55.72 92 TYR A O 1
ATOM 764 N N . PRO A 1 93 ? -12.235 -24.327 -1.294 1.00 55.19 93 PRO A N 1
ATOM 765 C CA . PRO A 1 93 ? -11.936 -25.049 -2.520 1.00 55.19 93 PRO A CA 1
ATOM 766 C C . PRO A 1 93 ? -13.252 -25.334 -3.259 1.00 55.19 93 PRO A C 1
ATOM 768 O O . PRO A 1 93 ? -14.209 -25.794 -2.626 1.00 55.19 93 PRO A O 1
ATOM 771 N N . PRO A 1 94 ? -13.347 -25.067 -4.576 1.00 50.00 94 PRO A N 1
ATOM 772 C CA . PRO A 1 94 ? -14.521 -25.469 -5.337 1.00 50.00 94 PRO A CA 1
ATOM 773 C C . PRO A 1 94 ? -14.709 -26.984 -5.182 1.00 50.00 94 PRO A C 1
ATOM 775 O O . PRO A 1 94 ? -13.732 -27.739 -5.212 1.00 50.00 94 PRO A O 1
ATOM 778 N N . ARG A 1 95 ? -15.956 -27.422 -4.954 1.00 50.75 95 ARG A N 1
ATOM 779 C CA . ARG A 1 95 ? -16.289 -28.852 -4.879 1.00 50.75 95 ARG A CA 1
ATOM 780 C C . ARG A 1 95 ? -15.772 -29.533 -6.151 1.00 50.75 95 ARG A C 1
ATOM 782 O O . ARG A 1 95 ? -16.053 -29.049 -7.246 1.00 50.75 95 ARG A O 1
ATOM 789 N N . LYS A 1 96 ? -14.982 -30.593 -5.960 1.00 47.12 96 LYS A N 1
ATOM 790 C CA . LYS A 1 96 ? -14.558 -31.502 -7.030 1.00 47.12 96 LYS A CA 1
ATOM 791 C C . LYS A 1 96 ? -15.765 -32.172 -7.670 1.00 47.12 96 LYS A C 1
ATOM 793 O O . LYS A 1 96 ? -16.722 -32.456 -6.913 1.00 47.12 96 LYS A O 1
#

Foldseek 3Di:
DVVVVVVVVVVVVVVVVVVVVVVVVVVVVVVVVLVVLLVVLCVVQVAQDQVDEAEDEQVPPDPDDPDDDNDCVVSNLVSNVRRYHYDYDDDDPPDD

Organism: NCBI:txid325452

Radius of gyration: 22.52 Å; chains: 1; bounding box: 66×46×30 Å

Secondary structure (DSSP, 8-state):
-HHHHHHHHHHHHHHHHHHHHHHHHHHHHHHHHHHHHHHHHHHH-SS--TT-EEEE------SS--S----THHHHHHHHHTTSEEEE-PPPPPP-

Sequence (96 aa):
MRLQFFWKHLWFLLAFSVEQAFLRWKFTQNRAKMKALDTLAKRLVPKASKQVCITYGDWSRRTGIKGHASGPVKGFVEALKRRATVIPMDEYPPRK